Protein AF-A0A937M4G9-F1 (afdb_monome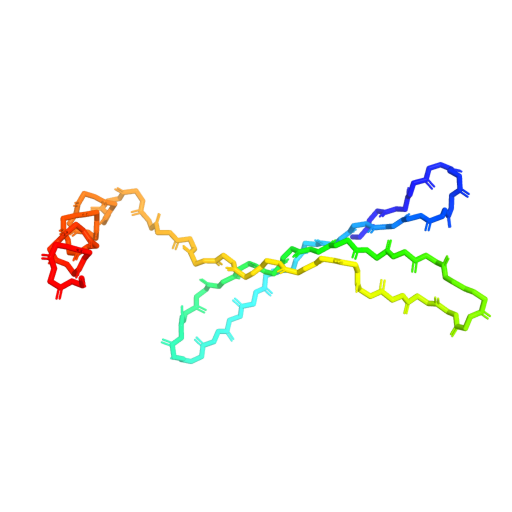r_lite)

Sequence (67 aa):
MNITPDGASAWFDEALLSQSYGSSRGTGVLIRTAQGWKISQYHLTLPIPNGMVRDITNQIKEYEAQQ

Structure (mmCIF, N/CA/C/O backbone):
data_AF-A0A937M4G9-F1
#
_entry.id   AF-A0A937M4G9-F1
#
loop_
_atom_site.group_PDB
_atom_site.id
_atom_site.type_symbol
_atom_site.label_atom_id
_atom_site.label_alt_id
_atom_site.label_comp_id
_atom_site.label_asym_id
_atom_site.label_entity_id
_atom_site.label_seq_id
_atom_site.pdbx_PDB_ins_code
_atom_site.Cartn_x
_atom_site.Cartn_y
_atom_site.Cartn_z
_atom_site.occupancy
_atom_site.B_iso_or_equiv
_atom_site.auth_seq_id
_atom_site.auth_comp_id
_atom_site.auth_asym_id
_atom_site.auth_atom_id
_atom_site.pdbx_PDB_model_num
ATOM 1 N N . MET A 1 1 ? -2.785 0.636 -13.196 1.00 80.44 1 MET A N 1
ATOM 2 C CA . MET A 1 1 ? -1.309 0.569 -13.198 1.00 80.44 1 MET A CA 1
ATOM 3 C C . MET A 1 1 ? -0.805 1.530 -14.253 1.00 80.44 1 MET A C 1
ATOM 5 O O . MET A 1 1 ? -1.335 1.495 -15.355 1.00 80.44 1 MET A O 1
ATOM 9 N N . ASN A 1 2 ? 0.165 2.374 -13.919 1.00 91.44 2 ASN A N 1
ATOM 10 C CA . A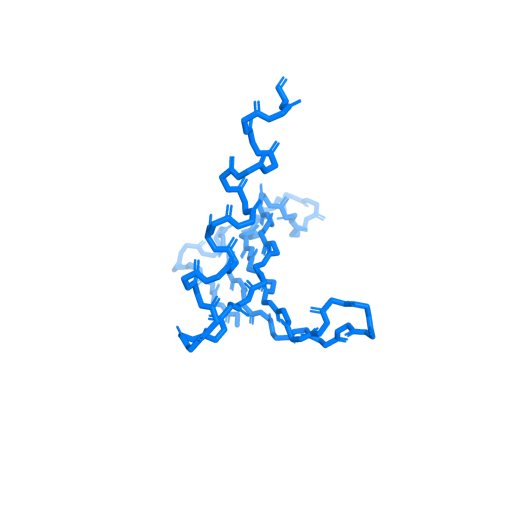SN A 1 2 ? 0.787 3.315 -14.852 1.00 91.44 2 ASN A CA 1
ATOM 11 C C . ASN A 1 2 ? 2.297 3.104 -14.849 1.00 91.44 2 ASN A C 1
ATOM 13 O O . ASN A 1 2 ? 2.876 2.792 -13.811 1.00 91.44 2 ASN A O 1
ATOM 17 N N . ILE A 1 3 ? 2.917 3.278 -16.010 1.00 9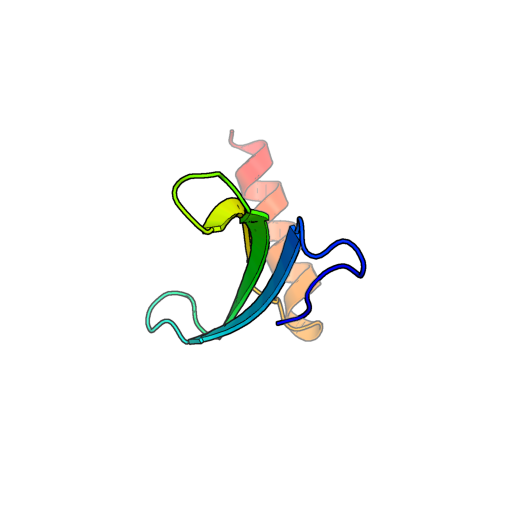4.06 3 ILE A N 1
ATOM 18 C CA . ILE A 1 3 ? 4.358 3.127 -16.219 1.00 94.06 3 ILE A CA 1
ATOM 19 C C . ILE A 1 3 ? 4.936 4.522 -16.473 1.00 94.06 3 ILE A C 1
ATOM 21 O O . ILE A 1 3 ? 4.295 5.345 -17.130 1.00 94.06 3 ILE A O 1
ATOM 25 N N . THR A 1 4 ? 6.121 4.807 -15.939 1.00 94.75 4 THR A N 1
ATOM 26 C CA . THR A 1 4 ? 6.822 6.068 -16.198 1.00 94.75 4 THR A CA 1
ATOM 27 C C . THR A 1 4 ? 7.249 6.176 -17.670 1.00 94.75 4 THR A C 1
ATOM 29 O O . THR A 1 4 ? 7.456 5.152 -18.323 1.00 94.75 4 THR A O 1
ATOM 32 N N . PRO A 1 5 ? 7.421 7.392 -18.227 1.00 93.56 5 PRO A N 1
ATOM 33 C CA . PRO A 1 5 ? 7.807 7.565 -19.633 1.00 93.56 5 PRO A CA 1
ATOM 34 C C . PRO A 1 5 ? 9.138 6.902 -20.017 1.00 93.56 5 PRO A C 1
ATOM 36 O O . PRO A 1 5 ? 9.309 6.481 -21.156 1.00 93.56 5 PRO A O 1
ATOM 39 N N . ASP A 1 6 ? 10.069 6.788 -19.067 1.00 93.75 6 ASP A N 1
ATOM 40 C CA . ASP A 1 6 ? 11.352 6.093 -19.235 1.00 93.75 6 ASP A CA 1
ATOM 41 C C . ASP A 1 6 ? 11.235 4.558 -19.131 1.00 93.75 6 ASP A C 1
ATOM 43 O O . ASP A 1 6 ? 12.202 3.838 -19.376 1.00 93.75 6 ASP A O 1
ATOM 47 N N . GLY A 1 7 ? 10.060 4.035 -18.763 1.00 93.25 7 GLY A N 1
ATOM 48 C CA . GLY A 1 7 ? 9.793 2.605 -18.618 1.00 93.25 7 GLY A CA 1
ATOM 49 C C . GLY A 1 7 ? 10.548 1.923 -17.473 1.00 93.25 7 GLY A C 1
ATOM 50 O O . GLY A 1 7 ? 10.555 0.688 -17.410 1.00 93.25 7 GLY A O 1
ATOM 51 N N . ALA A 1 8 ? 11.202 2.690 -16.595 1.00 95.56 8 ALA A N 1
ATOM 52 C CA . ALA A 1 8 ? 12.029 2.162 -15.513 1.00 95.56 8 ALA A CA 1
ATOM 53 C C . ALA A 1 8 ? 11.222 1.860 -14.244 1.00 95.56 8 ALA A C 1
ATOM 55 O O . ALA A 1 8 ? 11.603 0.984 -13.466 1.00 95.56 8 ALA A O 1
ATOM 56 N N . SER A 1 9 ? 10.107 2.562 -14.042 1.00 96.19 9 SER A N 1
ATOM 57 C CA . SER A 1 9 ? 9.254 2.418 -12.866 1.00 96.19 9 SER A CA 1
ATOM 58 C C . SER A 1 9 ? 7.780 2.314 -13.249 1.00 96.19 9 SER A C 1
ATOM 60 O O . SER A 1 9 ? 7.353 2.716 -14.331 1.00 96.19 9 SER A O 1
ATOM 62 N N . ALA A 1 10 ? 6.976 1.763 -12.350 1.00 96.19 10 ALA A N 1
ATOM 63 C CA . ALA A 1 10 ? 5.529 1.734 -12.483 1.00 96.19 10 ALA A CA 1
ATOM 64 C C . ALA A 1 10 ? 4.872 1.890 -11.114 1.00 96.19 10 ALA A C 1
ATOM 66 O O . ALA A 1 10 ? 5.463 1.539 -10.098 1.00 96.19 10 ALA A O 1
ATOM 67 N N . TRP A 1 11 ? 3.642 2.386 -11.075 1.00 95.50 11 TRP A N 1
ATOM 68 C CA . TRP A 1 11 ? 2.840 2.403 -9.857 1.00 95.50 11 TRP A CA 1
ATOM 69 C C . TRP A 1 11 ? 1.514 1.687 -10.062 1.00 95.50 11 TRP A C 1
ATOM 71 O O . TRP A 1 11 ? 0.930 1.670 -11.156 1.00 95.50 11 TRP A O 1
ATOM 81 N N . PHE A 1 12 ? 1.034 1.087 -8.982 1.00 94.19 12 PHE A N 1
ATOM 82 C CA . PHE A 1 12 ? -0.254 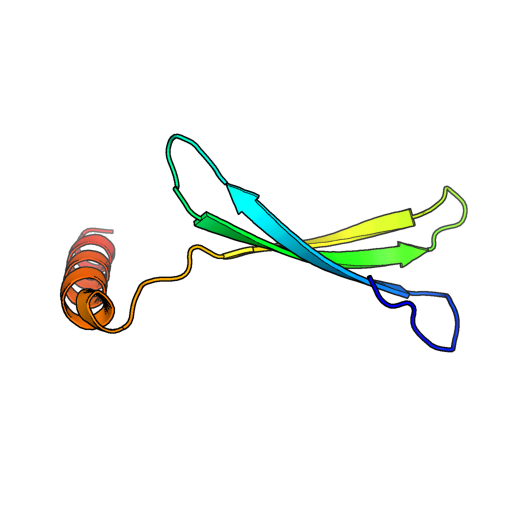0.422 -8.933 1.00 94.19 12 PHE A CA 1
ATOM 83 C C . PHE A 1 12 ? -1.058 0.876 -7.722 1.00 94.19 12 PHE A C 1
ATOM 85 O O . PHE A 1 12 ? -0.525 1.373 -6.730 1.00 94.19 12 PHE A O 1
ATOM 92 N N . ASP A 1 13 ? -2.362 0.714 -7.871 1.00 93.31 13 ASP A N 1
ATOM 93 C CA . ASP A 1 13 ? -3.382 1.050 -6.900 1.00 93.31 13 ASP A CA 1
ATOM 94 C C . ASP A 1 13 ? -4.478 -0.004 -7.056 1.00 93.31 13 ASP A C 1
ATOM 96 O O . ASP A 1 13 ? -5.069 -0.136 -8.133 1.00 93.31 13 ASP A O 1
ATOM 100 N N . GLU A 1 14 ? -4.661 -0.813 -6.022 1.00 92.38 14 GLU A N 1
ATOM 101 C CA . GLU A 1 14 ? -5.587 -1.934 -5.985 1.00 92.38 14 GLU A CA 1
ATOM 102 C C . GLU A 1 14 ? -6.581 -1.771 -4.837 1.00 92.38 14 GLU A C 1
ATOM 104 O O . GLU A 1 14 ? -6.228 -1.411 -3.714 1.00 92.38 14 GLU A O 1
ATOM 109 N N . ALA A 1 15 ? -7.850 -2.049 -5.126 1.00 90.88 15 ALA A N 1
ATOM 110 C CA . ALA A 1 15 ? -8.867 -2.206 -4.101 1.00 90.88 15 ALA A CA 1
ATOM 111 C C . ALA A 1 15 ? -8.883 -3.668 -3.651 1.00 90.88 15 ALA A C 1
ATOM 113 O O . ALA A 1 15 ? -8.989 -4.576 -4.476 1.00 90.88 15 ALA A O 1
ATOM 114 N N . LEU A 1 16 ? -8.794 -3.881 -2.346 1.00 89.50 16 LEU A N 1
ATOM 115 C CA . LEU A 1 16 ? -8.781 -5.193 -1.719 1.00 89.50 16 LEU A CA 1
ATOM 116 C C . LEU A 1 16 ? -9.968 -5.296 -0.761 1.00 89.50 16 LEU A C 1
ATOM 118 O O . LEU A 1 16 ? -10.352 -4.324 -0.109 1.00 89.50 16 LEU A O 1
ATOM 122 N N . LEU A 1 17 ? -10.550 -6.488 -0.667 1.00 86.69 17 LEU A N 1
ATOM 123 C CA . LEU A 1 17 ? -11.592 -6.792 0.304 1.00 86.69 17 LEU A CA 1
ATOM 124 C C . LEU A 1 17 ? -11.123 -7.956 1.167 1.00 86.69 17 LEU A C 1
ATOM 126 O O . LEU A 1 17 ? -10.979 -9.078 0.687 1.00 86.69 17 LEU A O 1
ATOM 130 N N . SER A 1 18 ? -10.879 -7.676 2.442 1.00 83.38 18 SER A N 1
ATOM 131 C CA . SER A 1 18 ? -10.527 -8.683 3.435 1.00 83.38 18 SER A CA 1
ATOM 132 C C . SER A 1 18 ? -11.724 -8.994 4.324 1.00 83.38 18 SER A C 1
ATOM 134 O O . SER A 1 18 ? -12.461 -8.098 4.732 1.00 83.38 18 SER A O 1
ATOM 136 N N . GLN A 1 19 ? -11.878 -10.265 4.689 1.00 80.31 19 GLN A N 1
ATOM 137 C CA . GLN A 1 19 ? -12.880 -10.688 5.664 1.00 80.31 19 GLN A CA 1
ATO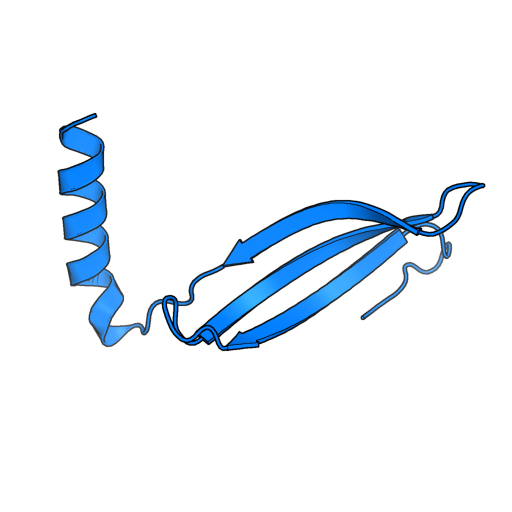M 138 C C . GLN A 1 19 ? -12.609 -10.112 7.064 1.00 80.31 19 GLN A C 1
ATOM 140 O O . GLN A 1 19 ? -13.550 -9.858 7.809 1.00 80.31 19 GLN A O 1
ATOM 145 N N . SER A 1 20 ? -11.341 -9.891 7.421 1.00 79.12 20 SER A N 1
ATOM 146 C CA . SER A 1 20 ? -10.941 -9.368 8.732 1.00 79.12 20 SER A CA 1
ATOM 147 C C . SER A 1 20 ? -10.774 -7.849 8.755 1.00 79.12 20 SER A C 1
ATOM 149 O O . SER A 1 20 ? -11.115 -7.216 9.747 1.00 79.12 20 SER A O 1
ATOM 151 N N . TYR A 1 21 ? -10.255 -7.261 7.673 1.00 74.12 21 TYR A N 1
ATOM 152 C CA . TYR A 1 21 ? -9.905 -5.834 7.617 1.00 74.12 21 TYR A CA 1
ATOM 153 C C . TYR A 1 21 ? -10.878 -4.985 6.790 1.00 74.12 21 TYR A C 1
ATOM 155 O O . TYR A 1 21 ? -10.703 -3.773 6.689 1.00 74.12 21 TYR A O 1
ATOM 163 N N . GLY A 1 22 ? -11.904 -5.599 6.198 1.00 85.25 22 GLY A N 1
ATOM 164 C CA . GLY A 1 22 ? -12.857 -4.907 5.340 1.00 85.25 22 GLY A CA 1
ATOM 165 C C . GLY A 1 22 ? -12.216 -4.389 4.052 1.00 85.25 22 GLY A C 1
ATOM 166 O O . GLY A 1 22 ? -11.303 -5.009 3.499 1.00 85.25 22 GLY A O 1
ATOM 167 N N . SER A 1 23 ? -12.731 -3.264 3.549 1.00 88.62 23 SER A N 1
ATOM 168 C CA . SER A 1 23 ? -12.197 -2.610 2.352 1.00 88.62 23 SER A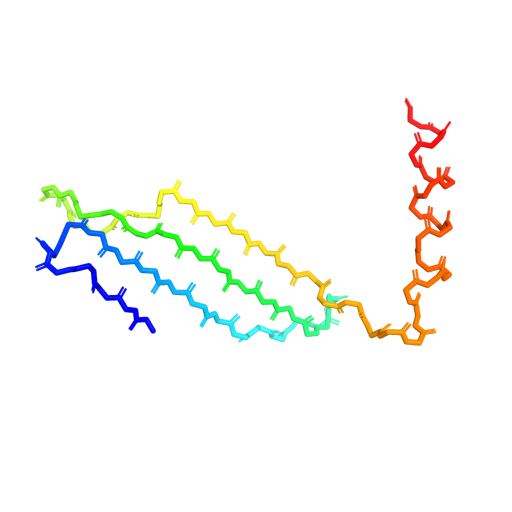 CA 1
ATOM 169 C C . SER A 1 23 ? -10.834 -2.006 2.657 1.00 88.62 23 SER A C 1
ATOM 171 O O . SER A 1 23 ? -10.706 -1.192 3.566 1.00 88.62 23 SER A O 1
ATOM 173 N N . SER A 1 24 ? -9.838 -2.339 1.851 1.00 92.00 24 SER A N 1
ATOM 174 C CA . SER A 1 24 ? -8.495 -1.787 1.939 1.00 92.00 24 SER A CA 1
ATOM 175 C C . SER A 1 24 ? -7.979 -1.397 0.561 1.00 92.00 24 SER A C 1
ATOM 177 O O . SER A 1 24 ? -8.562 -1.735 -0.474 1.00 92.00 24 SER A O 1
ATOM 179 N N . ARG A 1 25 ? -6.913 -0.604 0.547 1.00 92.06 25 ARG A N 1
ATOM 180 C CA . ARG A 1 25 ? -6.289 -0.125 -0.679 1.00 92.06 25 ARG A CA 1
ATOM 181 C C . ARG A 1 25 ? -4.797 -0.410 -0.638 1.00 92.06 25 ARG A C 1
ATOM 183 O O . ARG A 1 25 ? -4.092 0.130 0.212 1.00 92.06 25 ARG A O 1
ATOM 190 N N . GLY A 1 26 ? -4.346 -1.283 -1.530 1.00 93.50 26 GLY A N 1
ATOM 191 C CA . GLY A 1 26 ? -2.934 -1.561 -1.754 1.00 93.50 26 GLY A CA 1
ATOM 192 C C . GLY A 1 26 ? -2.387 -0.557 -2.758 1.00 93.50 26 GLY A C 1
ATOM 193 O O . GLY A 1 26 ? -2.914 -0.417 -3.857 1.00 93.50 26 GLY A O 1
ATOM 194 N N . THR A 1 27 ? -1.340 0.169 -2.396 1.00 94.81 27 THR A N 1
ATOM 195 C CA . THR A 1 27 ? -0.612 1.032 -3.332 1.00 94.81 27 THR A CA 1
ATOM 196 C C . THR A 1 27 ? 0.849 0.645 -3.325 1.00 94.81 27 THR A C 1
ATOM 198 O O . THR A 1 27 ? 1.400 0.275 -2.287 1.00 94.81 27 THR A O 1
ATOM 201 N N . GLY A 1 28 ? 1.500 0.716 -4.478 1.00 95.62 28 GLY A N 1
ATOM 202 C CA . GLY A 1 28 ? 2.906 0.364 -4.537 1.00 95.62 28 GLY A CA 1
ATOM 203 C C . GLY A 1 28 ? 3.616 0.863 -5.773 1.00 95.62 28 GLY A C 1
ATOM 204 O O . GLY A 1 28 ? 3.006 1.227 -6.782 1.00 95.62 28 GLY A O 1
ATOM 205 N N . VAL A 1 29 ? 4.940 0.864 -5.661 1.00 96.12 29 VAL A N 1
ATOM 206 C CA . VAL A 1 29 ? 5.868 1.241 -6.723 1.00 96.12 29 VAL A CA 1
ATOM 207 C C . VAL A 1 29 ? 6.680 0.018 -7.110 1.00 96.12 29 VAL A C 1
ATOM 209 O O . VAL A 1 29 ? 7.216 -0.701 -6.266 1.00 96.12 29 VAL A O 1
ATOM 212 N N . LEU A 1 30 ? 6.776 -0.199 -8.410 1.00 96.50 30 LEU A N 1
ATOM 213 C CA . LEU A 1 30 ? 7.553 -1.238 -9.051 1.00 96.50 30 LEU A CA 1
ATOM 214 C C . LEU A 1 30 ? 8.756 -0.589 -9.732 1.00 96.50 30 LEU A C 1
ATOM 216 O O . LEU A 1 30 ? 8.615 0.442 -10.386 1.00 96.50 30 LEU A O 1
ATOM 220 N N . ILE A 1 31 ? 9.915 -1.227 -9.624 1.00 96.88 31 ILE A N 1
ATOM 221 C CA . ILE A 1 31 ? 11.128 -0.866 -10.360 1.00 96.88 31 ILE A CA 1
ATOM 222 C C . ILE A 1 31 ? 11.514 -2.011 -11.288 1.00 96.88 31 ILE A C 1
ATOM 224 O O . ILE A 1 31 ? 11.399 -3.189 -10.932 1.00 96.88 31 ILE A O 1
ATOM 228 N N . ARG A 1 32 ? 11.964 -1.674 -12.493 1.00 95.75 32 ARG A N 1
ATOM 229 C CA . ARG A 1 32 ? 12.433 -2.651 -13.470 1.00 95.75 32 ARG A CA 1
ATOM 230 C C . ARG A 1 32 ? 13.904 -2.959 -13.211 1.00 95.75 32 ARG A C 1
ATOM 232 O O . ARG A 1 32 ? 14.749 -2.074 -13.278 1.00 95.75 32 ARG A O 1
ATOM 239 N N . THR A 1 33 ? 14.224 -4.220 -12.945 1.00 94.44 33 THR A N 1
ATOM 240 C CA . THR A 1 33 ? 15.605 -4.712 -12.844 1.00 94.44 33 THR A CA 1
ATOM 241 C C . THR A 1 33 ? 15.917 -5.663 -13.997 1.00 94.44 33 THR A C 1
ATOM 243 O O . THR A 1 33 ? 15.028 -6.076 -14.745 1.00 94.44 33 THR A O 1
ATOM 246 N N . ALA A 1 34 ? 17.186 -6.056 -14.139 1.00 95.00 34 ALA A N 1
ATOM 247 C CA . ALA A 1 34 ? 17.596 -7.053 -15.132 1.00 95.00 34 ALA A CA 1
ATOM 248 C C . ALA A 1 34 ? 16.900 -8.420 -14.948 1.00 95.00 34 ALA A C 1
ATOM 250 O O . ALA A 1 34 ? 16.828 -9.203 -15.888 1.00 95.00 34 ALA A O 1
ATOM 251 N N . GLN A 1 35 ? 16.370 -8.701 -13.753 1.00 94.69 35 GLN A N 1
ATOM 252 C CA . GLN A 1 35 ? 15.648 -9.932 -13.413 1.00 94.69 35 GLN A CA 1
ATOM 253 C C . GLN A 1 35 ? 14.120 -9.776 -13.509 1.00 94.69 35 GLN A C 1
ATOM 255 O O . GLN A 1 35 ? 13.394 -10.698 -13.150 1.00 94.69 35 GLN A O 1
ATOM 260 N N . GLY A 1 36 ? 13.626 -8.622 -13.968 1.00 94.69 36 GLY A N 1
ATOM 261 C CA . GLY A 1 36 ? 12.199 -8.316 -14.065 1.00 94.69 36 GLY A CA 1
ATOM 262 C C . GLY A 1 36 ? 11.748 -7.228 -13.093 1.00 94.69 36 GLY A C 1
ATOM 263 O O . GLY A 1 36 ? 12.548 -6.452 -12.576 1.00 94.69 36 GLY A O 1
ATOM 264 N N . TRP A 1 37 ? 10.439 -7.137 -12.875 1.00 95.94 37 TRP A N 1
ATOM 265 C CA . TRP A 1 37 ? 9.850 -6.134 -11.990 1.00 95.94 37 TRP A CA 1
ATOM 266 C C . TRP A 1 37 ? 9.970 -6.548 -10.523 1.00 95.94 37 TRP A C 1
ATOM 268 O O . TRP A 1 37 ? 9.668 -7.685 -10.167 1.00 95.94 37 TRP A O 1
ATOM 278 N N . LYS A 1 38 ? 10.376 -5.610 -9.665 1.00 95.88 38 LYS A N 1
ATOM 279 C CA . LYS A 1 38 ? 10.402 -5.778 -8.207 1.00 95.88 38 LYS A CA 1
ATOM 280 C C . LYS A 1 38 ? 9.586 -4.689 -7.531 1.00 95.88 38 LYS A C 1
ATOM 282 O O . LYS A 1 38 ? 9.578 -3.552 -7.993 1.00 95.88 38 LYS A O 1
ATOM 287 N N . ILE A 1 39 ? 8.940 -5.029 -6.419 1.00 95.31 39 ILE A N 1
ATOM 288 C CA . ILE A 1 39 ? 8.252 -4.054 -5.569 1.00 95.31 39 ILE A CA 1
ATOM 289 C C . ILE A 1 39 ? 9.314 -3.287 -4.781 1.00 95.31 39 ILE A C 1
ATOM 291 O O . ILE A 1 39 ? 10.058 -3.879 -4.003 1.00 95.31 39 ILE A O 1
ATOM 295 N N . SER A 1 40 ? 9.392 -1.978 -5.004 1.00 95.38 40 SER A N 1
ATOM 296 C CA . SER A 1 40 ? 10.276 -1.086 -4.250 1.00 95.38 40 SER A CA 1
ATOM 297 C C . SER A 1 40 ? 9.612 -0.562 -2.979 1.00 95.38 40 SER A C 1
ATOM 299 O O . SER A 1 40 ? 10.299 -0.302 -1.997 1.00 95.38 40 SER A O 1
ATOM 301 N N . GLN A 1 41 ? 8.292 -0.378 -3.001 1.00 95.06 41 GLN A N 1
ATOM 302 C CA . GLN A 1 41 ? 7.505 0.068 -1.856 1.00 95.06 41 GLN A CA 1
ATOM 303 C C . GLN A 1 41 ? 6.085 -0.476 -1.978 1.00 95.06 41 GLN A C 1
ATOM 305 O O . GLN A 1 41 ? 5.531 -0.525 -3.079 1.00 95.06 41 GLN A O 1
ATOM 310 N N . TYR A 1 42 ? 5.503 -0.847 -0.841 1.00 94.94 42 TYR A N 1
ATOM 311 C CA . TYR A 1 42 ? 4.111 -1.252 -0.727 1.00 94.94 42 TYR A CA 1
ATOM 312 C C . TYR A 1 42 ? 3.496 -0.629 0.524 1.00 94.94 42 TYR A C 1
ATOM 314 O O . TYR A 1 42 ? 4.048 -0.750 1.617 1.00 94.94 42 TYR A O 1
ATOM 322 N N . HIS A 1 43 ? 2.348 0.018 0.356 1.00 94.25 43 HIS A N 1
ATOM 323 C CA . HIS A 1 43 ? 1.524 0.528 1.439 1.00 94.25 43 HIS A CA 1
ATOM 324 C C . HIS A 1 43 ? 0.135 -0.090 1.351 1.00 94.25 43 HIS A C 1
ATOM 326 O O . HIS A 1 43 ? -0.545 0.026 0.332 1.00 94.25 43 HIS A O 1
ATOM 332 N N . LEU A 1 44 ? -0.298 -0.691 2.455 1.00 92.69 44 LEU A N 1
ATOM 333 C CA . LEU A 1 44 ? -1.681 -1.087 2.658 1.00 92.69 44 LEU A CA 1
ATOM 334 C C . LEU A 1 44 ? -2.374 -0.012 3.491 1.00 92.69 44 LEU A C 1
ATOM 336 O O . LEU A 1 44 ? -1.985 0.246 4.628 1.00 92.69 44 LEU A O 1
ATOM 340 N N . THR A 1 45 ? -3.402 0.612 2.932 1.00 90.81 45 THR A N 1
ATOM 341 C CA . THR A 1 45 ? -4.195 1.632 3.618 1.00 90.81 45 THR A CA 1
ATOM 342 C C . THR A 1 45 ? -5.573 1.085 3.962 1.00 90.81 45 THR A C 1
ATOM 344 O O . THR A 1 45 ? -6.241 0.477 3.123 1.00 90.81 45 THR A O 1
ATOM 347 N N . LEU A 1 46 ? -6.008 1.334 5.197 1.00 89.88 46 LEU A N 1
ATOM 348 C CA . LEU A 1 46 ? -7.364 1.065 5.668 1.00 89.88 46 LEU A CA 1
ATOM 349 C C . LEU A 1 46 ? -8.149 2.386 5.654 1.00 89.88 46 LEU A C 1
ATOM 351 O O . LEU A 1 46 ? -7.936 3.220 6.535 1.00 89.88 46 LEU A O 1
ATOM 355 N N . PRO A 1 47 ? -8.995 2.642 4.639 1.00 88.25 47 PRO A N 1
ATOM 356 C CA . PRO A 1 47 ? -9.792 3.859 4.587 1.00 88.25 47 PRO A CA 1
ATOM 357 C C . PRO A 1 47 ? -10.798 3.889 5.741 1.00 88.25 47 PRO A C 1
ATOM 359 O O . PRO A 1 47 ? -11.604 2.975 5.906 1.00 88.25 47 PRO A O 1
ATOM 362 N N . ILE A 1 48 ? -10.776 4.973 6.516 1.00 89.69 48 ILE A N 1
ATOM 363 C CA . ILE A 1 48 ? -11.735 5.206 7.597 1.00 89.69 48 ILE A CA 1
ATOM 364 C C . ILE A 1 48 ? -12.846 6.122 7.064 1.00 89.69 48 ILE A C 1
ATOM 366 O O . ILE A 1 48 ? -12.543 7.224 6.600 1.00 89.69 48 ILE A O 1
ATOM 370 N N . PRO A 1 49 ? -14.130 5.719 7.125 1.00 89.38 49 PRO A N 1
ATOM 371 C CA . PRO A 1 49 ? -15.238 6.593 6.757 1.00 89.38 49 PRO A CA 1
ATOM 372 C C . PRO A 1 49 ? -15.242 7.873 7.597 1.00 89.38 49 PRO A C 1
ATOM 374 O O . PRO A 1 49 ? -15.098 7.806 8.816 1.00 89.38 49 PRO A O 1
ATOM 377 N N . ASN A 1 50 ? -15.493 9.028 6.972 1.00 91.69 50 ASN A N 1
ATOM 378 C CA . ASN A 1 50 ? -15.444 10.339 7.639 1.00 91.69 50 ASN A CA 1
ATOM 379 C C . ASN A 1 50 ? -16.254 10.401 8.948 1.00 91.69 50 ASN A C 1
ATOM 381 O O . ASN A 1 50 ? -15.798 10.995 9.921 1.00 91.69 50 ASN A O 1
ATOM 385 N N . GLY A 1 51 ? -17.421 9.748 8.998 1.00 94.38 51 GLY A N 1
ATOM 386 C CA . GLY A 1 51 ? -18.268 9.698 10.196 1.00 94.38 51 GLY A CA 1
ATOM 387 C C . GLY A 1 51 ? -17.655 8.953 11.390 1.00 94.38 51 GLY A C 1
ATOM 388 O O . GLY A 1 51 ? -18.099 9.160 12.511 1.00 94.38 51 GLY A O 1
ATOM 389 N N . MET A 1 52 ? -16.632 8.124 11.169 1.00 92.00 52 MET A N 1
ATOM 390 C CA . MET A 1 52 ? -15.944 7.340 12.204 1.00 92.00 52 MET A CA 1
ATOM 391 C C . MET A 1 52 ? -14.561 7.904 12.563 1.00 92.00 52 MET A C 1
ATOM 393 O O . MET A 1 52 ? -13.966 7.477 13.550 1.00 92.00 52 MET A O 1
ATOM 397 N N . VAL A 1 53 ? -14.037 8.868 11.791 1.00 92.81 53 VAL A N 1
ATOM 398 C CA . VAL A 1 53 ? -12.653 9.366 11.929 1.00 92.81 53 VAL A CA 1
ATOM 399 C C . VAL A 1 53 ? -12.358 9.856 13.342 1.00 92.81 53 VAL A C 1
ATOM 401 O O . VAL A 1 53 ? -11.298 9.547 13.881 1.00 92.81 53 VAL A O 1
ATOM 404 N N . ARG A 1 54 ? -13.282 10.598 13.962 1.00 93.06 54 ARG A N 1
ATOM 405 C CA . ARG A 1 54 ? -13.058 11.187 15.290 1.00 93.06 54 ARG A CA 1
ATOM 406 C C . ARG A 1 54 ? -12.872 10.118 16.366 1.00 93.06 54 ARG A C 1
ATOM 408 O O . ARG A 1 54 ? -11.924 10.198 17.141 1.00 93.06 54 ARG A O 1
ATOM 415 N N . ASP A 1 55 ? -13.755 9.128 16.395 1.00 94.62 55 ASP A N 1
ATOM 416 C CA . ASP A 1 55 ? -13.755 8.107 17.443 1.00 94.62 55 ASP A CA 1
ATOM 417 C C . ASP A 1 55 ? -12.549 7.170 17.283 1.00 94.62 55 ASP A C 1
ATOM 419 O O . ASP A 1 55 ? -11.866 6.879 18.262 1.00 94.62 55 ASP A O 1
ATOM 423 N N . ILE A 1 56 ? -12.205 6.801 16.043 1.00 92.69 56 ILE A N 1
ATOM 424 C CA . ILE A 1 56 ? -10.990 6.026 15.757 1.00 92.69 56 ILE A CA 1
ATOM 425 C C . ILE A 1 56 ? -9.723 6.819 16.104 1.00 92.69 56 ILE A C 1
ATOM 427 O O . ILE A 1 56 ? -8.801 6.268 16.696 1.00 92.69 56 ILE A O 1
ATOM 431 N N . THR A 1 57 ? -9.676 8.122 15.808 1.00 93.00 57 THR A N 1
ATOM 432 C CA . THR A 1 57 ? -8.528 8.972 16.174 1.00 93.00 57 THR A CA 1
ATOM 433 C C . THR A 1 57 ? -8.310 8.996 17.687 1.00 93.00 57 THR A C 1
ATOM 435 O O . THR A 1 57 ? -7.168 8.967 18.139 1.00 93.00 57 THR A O 1
ATOM 438 N N . ASN A 1 58 ? -9.384 9.036 18.481 1.00 95.31 58 ASN A N 1
ATOM 439 C CA . ASN A 1 58 ? -9.273 8.977 19.938 1.00 95.31 58 ASN A CA 1
ATOM 440 C C . ASN A 1 58 ? -8.727 7.621 20.407 1.00 95.31 58 ASN A C 1
ATOM 442 O O . ASN A 1 58 ? -7.791 7.601 21.200 1.00 95.31 58 ASN A O 1
ATOM 446 N N . GLN A 1 59 ? -9.232 6.512 19.858 1.00 95.06 59 GLN A N 1
ATOM 447 C CA . GLN A 1 59 ? -8.734 5.167 20.178 1.00 95.06 59 GLN A CA 1
ATOM 448 C C . GLN A 1 59 ? -7.247 4.998 19.834 1.00 95.06 59 GLN A C 1
ATOM 450 O O . GLN A 1 59 ? -6.498 4.421 20.616 1.00 95.06 59 GLN A O 1
ATOM 455 N N . ILE A 1 60 ? -6.802 5.536 18.691 1.00 93.25 60 ILE A N 1
ATOM 456 C CA . ILE A 1 60 ? -5.386 5.512 18.294 1.00 93.25 60 ILE A CA 1
ATOM 457 C C . ILE A 1 60 ? -4.532 6.268 19.316 1.00 93.25 60 ILE A C 1
ATOM 459 O O . ILE A 1 60 ? -3.536 5.729 19.784 1.00 93.25 60 ILE A O 1
ATOM 463 N N . LYS A 1 61 ? -4.945 7.476 19.719 1.00 94.44 61 LYS A N 1
ATOM 464 C CA . LYS A 1 61 ? -4.214 8.268 20.723 1.00 94.44 61 LYS A CA 1
ATOM 465 C C . LYS A 1 61 ? -4.125 7.563 22.074 1.00 94.44 61 LYS A C 1
ATOM 467 O O . LYS A 1 61 ? -3.082 7.609 22.717 1.00 94.44 61 LYS A O 1
ATOM 472 N N . GLU A 1 62 ? -5.213 6.935 22.514 1.00 96.25 62 GLU A N 1
ATOM 473 C CA . GLU A 1 62 ? -5.239 6.165 23.762 1.00 96.25 62 GLU A CA 1
ATOM 474 C C . GLU A 1 62 ? -4.299 4.959 23.702 1.00 96.25 62 GLU A C 1
ATOM 476 O O . GLU A 1 62 ? -3.609 4.685 24.682 1.00 96.25 62 GLU A O 1
ATOM 481 N N . TYR A 1 63 ? -4.239 4.271 22.559 1.00 95.19 63 TYR A N 1
ATOM 482 C CA . TYR A 1 63 ? -3.309 3.168 22.332 1.00 95.19 63 TYR A CA 1
ATOM 483 C C . TYR A 1 63 ? -1.848 3.642 22.319 1.00 95.19 63 TYR A C 1
ATOM 485 O O . TYR A 1 63 ? -1.013 3.062 23.005 1.00 95.19 63 TYR A O 1
ATOM 493 N N . GLU A 1 64 ? -1.540 4.719 21.590 1.00 93.62 64 GLU A N 1
ATOM 494 C CA . GLU A 1 64 ? -0.187 5.289 21.498 1.00 93.62 64 GLU A CA 1
ATOM 495 C C . GLU A 1 64 ? 0.330 5.805 22.846 1.00 93.62 64 GLU A C 1
ATOM 497 O O . GLU A 1 64 ? 1.517 5.691 23.123 1.00 93.62 64 GLU A O 1
ATOM 502 N N . ALA A 1 65 ? -0.543 6.331 23.710 1.00 92.69 65 ALA A N 1
ATOM 503 C CA . ALA A 1 65 ? -0.166 6.790 25.049 1.00 92.69 65 ALA A CA 1
ATOM 504 C C . ALA A 1 65 ? 0.176 5.650 26.028 1.00 92.69 65 ALA A C 1
ATOM 506 O O . ALA A 1 65 ? 0.726 5.908 27.098 1.00 92.69 65 ALA A O 1
ATOM 507 N N . GLN A 1 66 ? -0.190 4.408 25.697 1.00 87.31 66 GLN A N 1
ATOM 508 C CA . GLN A 1 66 ? 0.097 3.212 26.496 1.00 87.31 66 GLN A CA 1
ATOM 509 C C . GLN A 1 66 ? 1.352 2.462 26.021 1.00 87.31 66 GLN A C 1
ATOM 511 O O . GLN A 1 66 ? 1.718 1.458 26.637 1.00 87.31 66 GLN A O 1
ATOM 516 N N . GLN A 1 67 ? 1.972 2.904 24.922 1.00 64.19 67 GLN A N 1
ATOM 517 C CA . GLN A 1 67 ? 3.220 2.367 24.366 1.00 64.19 67 GLN A CA 1
ATOM 518 C C . GLN A 1 67 ? 4.418 3.195 24.840 1.00 64.19 67 GLN A C 1
ATOM 520 O O . GLN A 1 67 ? 5.476 2.575 25.084 1.00 64.19 67 GLN A O 1
#

Radius of gyration: 16.85 Å; chains: 1; bounding box: 36×22×46 Å

pLDDT: mean 91.84, std 5.62, range [64.19, 96.88]

Foldseek 3Di:
DAADPVRFKDKDWDWDADPPLGIKIKIFMWGQDPVGIDTPDIDIGRDDPPVCVVVVVVVVVVVVVVD

Secondary structure (DSSP, 8-state):
-EE-TTSSEEEEEEEEEETTTEEEEEEEEEEEETTEEEEEEEEEE-PPPGGGHHHHHHHHHHHHTT-